Protein AF-A0A6N8CRX3-F1 (afdb_monomer_lite)

Structure (mmCIF, N/CA/C/O backbone):
data_AF-A0A6N8CRX3-F1
#
_entry.id   AF-A0A6N8CRX3-F1
#
loop_
_atom_site.group_PDB
_atom_site.id
_atom_site.type_symbol
_atom_site.label_atom_id
_atom_site.label_alt_id
_atom_site.label_comp_id
_atom_site.label_asym_id
_atom_site.label_entity_id
_atom_site.label_seq_id
_atom_site.pdbx_PDB_ins_code
_atom_site.Cartn_x
_atom_site.Cartn_y
_atom_site.Cartn_z
_atom_site.occupancy
_atom_site.B_iso_or_equiv
_atom_site.auth_seq_id
_atom_site.auth_comp_id
_atom_site.auth_asym_id
_atom_site.auth_atom_id
_atom_site.pdbx_PDB_model_num
ATOM 1 N N . MET A 1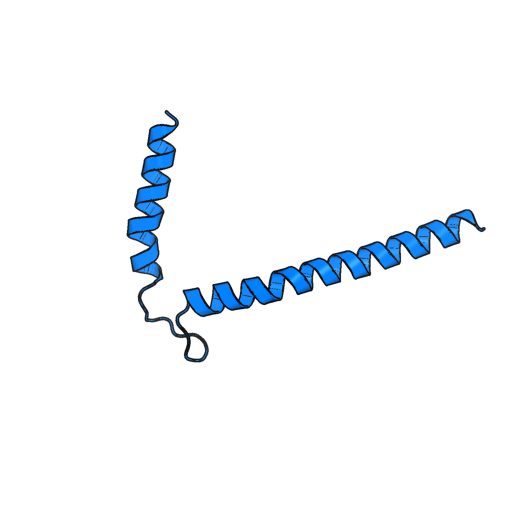 1 ? 7.077 21.637 19.787 1.00 66.81 1 MET A N 1
ATOM 2 C CA . MET A 1 1 ? 6.278 21.663 18.540 1.00 66.81 1 MET A CA 1
ATOM 3 C C . MET A 1 1 ? 6.244 20.311 17.816 1.00 66.81 1 MET A C 1
ATOM 5 O O . MET A 1 1 ? 5.147 19.845 17.553 1.00 66.81 1 MET A O 1
ATOM 9 N N . GLN A 1 2 ? 7.370 19.619 17.573 1.00 82.56 2 GLN A N 1
ATOM 10 C CA . GLN A 1 2 ? 7.380 18.290 16.908 1.00 82.56 2 GLN A CA 1
ATOM 11 C C . GLN A 1 2 ? 6.528 17.205 17.595 1.00 82.56 2 GLN A C 1
ATOM 13 O O . GLN A 1 2 ? 5.890 16.405 16.918 1.00 82.56 2 GLN A O 1
ATOM 18 N N . TRP A 1 3 ? 6.459 17.209 18.928 1.00 87.88 3 TRP A N 1
ATOM 19 C CA . TRP A 1 3 ? 5.683 16.229 19.698 1.00 87.88 3 TRP A CA 1
ATOM 20 C C . TRP A 1 3 ? 4.179 16.250 19.401 1.00 87.88 3 TRP A C 1
ATOM 22 O O . TRP A 1 3 ? 3.538 15.208 19.447 1.00 87.88 3 TRP A O 1
ATOM 32 N N . ILE A 1 4 ? 3.624 17.409 19.033 1.00 89.88 4 ILE A N 1
ATOM 33 C CA . ILE A 1 4 ? 2.195 17.554 18.713 1.00 89.88 4 ILE A CA 1
ATOM 34 C C . ILE A 1 4 ? 1.866 16.820 17.410 1.00 89.88 4 ILE A C 1
ATOM 36 O O . ILE A 1 4 ? 0.847 16.144 17.321 1.00 89.88 4 ILE A O 1
ATOM 40 N N . ILE A 1 5 ? 2.761 16.902 16.423 1.00 89.06 5 ILE A N 1
ATOM 41 C CA . ILE A 1 5 ? 2.604 16.237 15.124 1.00 89.06 5 ILE A CA 1
ATOM 42 C C . ILE A 1 5 ? 2.670 14.716 15.301 1.00 89.06 5 ILE A C 1
ATOM 44 O O . ILE A 1 5 ? 1.843 13.994 14.749 1.00 89.06 5 ILE A O 1
ATOM 48 N N . LEU A 1 6 ? 3.612 14.235 16.121 1.00 89.81 6 LEU A N 1
ATOM 49 C CA . LEU A 1 6 ? 3.725 12.816 16.473 1.00 89.81 6 LEU A CA 1
ATOM 50 C C . LEU A 1 6 ? 2.458 12.307 17.166 1.00 89.81 6 LEU A C 1
ATOM 52 O O . LEU A 1 6 ? 1.942 11.252 16.803 1.00 89.81 6 LEU A O 1
ATOM 56 N N . LEU A 1 7 ? 1.924 13.075 18.117 1.00 89.88 7 LEU A N 1
ATOM 57 C CA . LEU A 1 7 ? 0.703 12.711 18.830 1.00 89.88 7 LEU A CA 1
ATOM 58 C C . LEU A 1 7 ? -0.502 12.644 17.880 1.00 89.88 7 LEU A C 1
ATOM 60 O O . LEU A 1 7 ? -1.272 11.689 17.935 1.00 89.88 7 LEU A O 1
ATOM 64 N N . ILE A 1 8 ? -0.624 13.613 16.966 1.00 88.25 8 ILE A N 1
ATOM 65 C CA . ILE A 1 8 ? -1.660 13.631 15.926 1.00 88.25 8 ILE A CA 1
ATOM 66 C C . ILE A 1 8 ? -1.566 12.397 15.032 1.00 88.25 8 ILE A C 1
ATOM 68 O O . ILE A 1 8 ? -2.579 11.738 14.817 1.00 88.25 8 ILE A O 1
ATOM 72 N N . ILE A 1 9 ? -0.365 12.037 14.572 1.00 88.19 9 ILE A N 1
ATOM 73 C CA . ILE A 1 9 ? -0.142 10.862 13.721 1.00 88.19 9 ILE A CA 1
ATOM 74 C C . ILE A 1 9 ? -0.536 9.576 14.446 1.00 88.19 9 ILE A C 1
ATOM 76 O O . ILE A 1 9 ? -1.202 8.724 13.857 1.00 88.19 9 ILE A O 1
ATOM 80 N N . ILE A 1 10 ? -0.160 9.438 15.719 1.00 87.44 10 ILE A N 1
ATOM 81 C CA . ILE A 1 10 ? -0.480 8.255 16.525 1.00 87.44 10 ILE A CA 1
ATOM 82 C C . ILE A 1 10 ? -1.989 8.156 16.760 1.00 87.44 10 ILE A C 1
ATOM 84 O O . ILE A 1 10 ? -2.561 7.087 16.562 1.00 87.44 10 ILE A O 1
ATOM 88 N N . ILE A 1 11 ? -2.652 9.257 17.124 1.00 86.06 11 ILE A N 1
ATOM 89 C CA . ILE A 1 11 ? -4.102 9.279 17.366 1.00 86.06 11 ILE A CA 1
ATOM 90 C C . ILE A 1 11 ? -4.873 8.986 16.078 1.00 86.06 11 ILE A C 1
ATOM 92 O O . ILE A 1 11 ? -5.822 8.203 16.100 1.00 86.06 11 ILE A O 1
ATOM 96 N N . MET A 1 12 ? -4.453 9.558 14.946 1.00 79.12 12 MET A N 1
ATOM 97 C CA . MET A 1 12 ? -5.055 9.250 13.650 1.00 79.12 12 MET A CA 1
ATOM 98 C C . MET A 1 12 ? -4.870 7.776 13.303 1.00 79.12 12 MET A C 1
ATOM 100 O O . MET A 1 12 ? -5.831 7.126 12.913 1.00 79.12 12 MET A O 1
ATOM 104 N N . ASN A 1 13 ? -3.678 7.212 13.502 1.00 77.81 13 ASN A N 1
ATOM 105 C CA . ASN A 1 13 ? -3.469 5.798 13.216 1.00 77.81 13 ASN A CA 1
ATOM 106 C C . ASN A 1 13 ? -4.296 4.904 14.148 1.00 77.81 13 ASN A C 1
ATOM 108 O O . ASN A 1 13 ? -4.994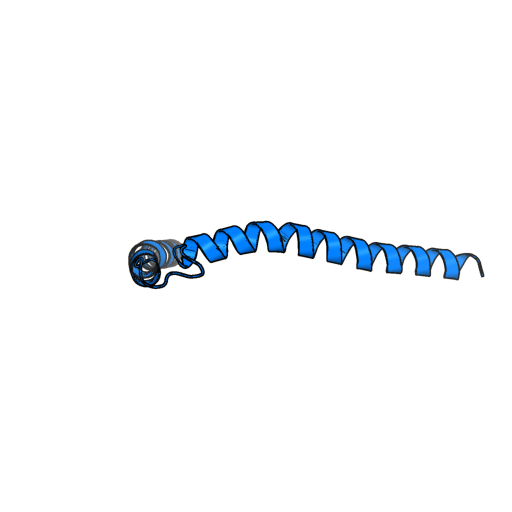 4.027 13.669 1.00 77.81 13 ASN A O 1
ATOM 112 N N . ILE A 1 14 ? -4.301 5.142 15.458 1.00 77.69 14 ILE A N 1
ATOM 113 C CA . ILE A 1 14 ? -5.003 4.277 16.418 1.00 77.69 14 ILE A CA 1
ATOM 114 C C . ILE A 1 14 ? -6.525 4.450 16.360 1.00 77.69 14 ILE A C 1
ATOM 116 O O . ILE A 1 14 ? -7.242 3.484 16.584 1.00 77.69 14 ILE A O 1
ATOM 120 N N . GLY A 1 15 ? -7.041 5.647 16.083 1.00 70.62 15 GLY A N 1
ATOM 121 C CA . GLY A 1 15 ? -8.482 5.908 16.038 1.00 70.62 15 GLY A CA 1
ATOM 122 C C . GLY A 1 15 ? -9.097 5.677 14.659 1.00 70.62 15 GLY A C 1
ATOM 123 O O . GLY A 1 15 ? -10.168 5.081 14.544 1.00 70.62 15 GLY A O 1
ATOM 124 N N . VAL A 1 16 ? -8.414 6.125 13.601 1.00 67.94 16 VAL A N 1
ATOM 125 C CA . VAL A 1 1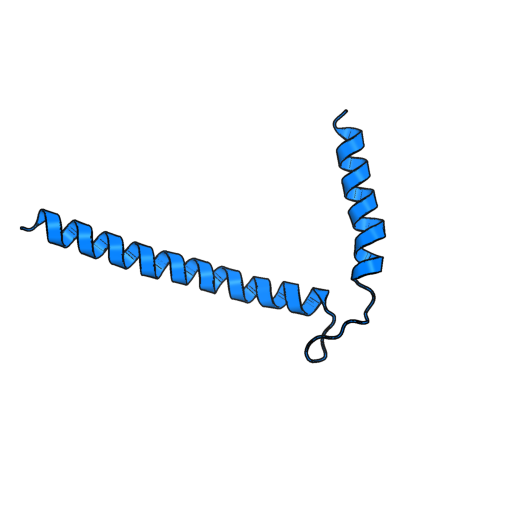6 ? -8.938 6.072 12.230 1.00 67.94 16 VAL A CA 1
ATOM 126 C C . VAL A 1 16 ? -8.674 4.715 11.586 1.00 67.94 16 VAL A C 1
ATOM 128 O O . VAL A 1 16 ? -9.580 4.228 10.909 1.00 67.94 16 VAL A O 1
ATOM 131 N N . LEU A 1 17 ? -7.527 4.046 11.829 1.00 67.44 17 LEU A N 1
ATOM 132 C CA . LEU A 1 17 ? -7.326 2.696 11.270 1.00 67.44 17 LEU A CA 1
ATOM 133 C C . LEU A 1 17 ? -8.442 1.746 11.686 1.00 67.44 17 LEU A C 1
ATOM 135 O O . LEU A 1 17 ? -9.040 1.197 10.780 1.00 67.44 17 LEU A O 1
ATOM 139 N N . PRO A 1 18 ? -8.781 1.515 12.966 1.00 64.19 18 PRO A N 1
ATOM 140 C CA . PRO A 1 18 ? -9.834 0.559 13.305 1.00 64.19 18 PRO A CA 1
ATOM 141 C C . PRO A 1 18 ? -11.231 0.991 12.841 1.00 64.19 18 PRO A C 1
ATOM 143 O O . PRO A 1 18 ? -12.087 0.128 12.665 1.00 64.19 18 PRO A O 1
ATOM 146 N N . LEU A 1 19 ? -11.480 2.287 12.598 1.00 63.81 19 LEU A N 1
ATOM 147 C CA . LEU A 1 19 ? -12.741 2.749 12.004 1.00 63.81 19 LEU A CA 1
ATOM 148 C C . LEU A 1 19 ? -12.851 2.383 10.517 1.00 63.81 19 LEU A C 1
ATOM 150 O O . LEU A 1 19 ? -13.914 1.958 10.073 1.00 63.81 19 LEU A O 1
ATOM 154 N N . VAL A 1 20 ? -11.762 2.532 9.761 1.00 64.19 20 VAL A N 1
ATOM 155 C CA . VAL A 1 20 ? -11.704 2.208 8.322 1.00 64.19 20 VAL A CA 1
ATOM 156 C C . VAL A 1 20 ? -11.439 0.714 8.094 1.00 64.19 20 VAL A C 1
ATOM 158 O O . VAL A 1 20 ? -11.931 0.120 7.142 1.00 64.19 20 VAL A O 1
ATOM 161 N N . ASN A 1 21 ? -10.709 0.083 9.010 1.00 63.81 21 ASN A N 1
ATOM 162 C CA . ASN A 1 21 ? -10.386 -1.341 9.057 1.00 63.81 21 ASN A CA 1
ATOM 163 C C . ASN A 1 21 ? -11.494 -2.170 9.727 1.00 63.81 21 ASN A C 1
ATOM 165 O O . ASN A 1 21 ? -11.270 -3.322 10.102 1.00 63.81 21 ASN A O 1
ATOM 169 N N . ARG A 1 22 ? -12.706 -1.618 9.895 1.00 67.12 22 ARG A N 1
ATOM 170 C CA . ARG A 1 22 ? -13.863 -2.461 10.200 1.00 67.12 22 ARG A CA 1
ATOM 171 C C . ARG A 1 22 ? -14.053 -3.410 9.021 1.00 67.12 22 ARG A C 1
ATOM 173 O O . ARG A 1 22 ? -14.152 -2.971 7.885 1.00 67.12 22 ARG A O 1
ATOM 180 N N . VAL A 1 23 ? -14.119 -4.705 9.321 1.00 60.12 23 VAL A N 1
ATOM 181 C CA . VAL A 1 23 ? -14.137 -5.876 8.413 1.00 60.12 23 VAL A CA 1
ATOM 182 C C . VAL A 1 23 ? -15.171 -5.798 7.261 1.00 60.12 23 VAL A C 1
ATOM 184 O O . VAL A 1 23 ? -15.139 -6.598 6.333 1.00 60.12 23 VAL A O 1
ATOM 187 N N . HIS A 1 24 ? -16.067 -4.811 7.286 1.00 58.50 24 HIS A N 1
ATOM 188 C CA . HIS A 1 24 ? -17.142 -4.560 6.330 1.00 58.50 24 HIS A CA 1
ATOM 189 C C . HIS A 1 24 ? -16.823 -3.376 5.399 1.00 58.50 24 HIS A C 1
ATOM 191 O O . HIS A 1 24 ? -17.577 -2.405 5.337 1.00 58.50 24 HIS A O 1
ATOM 197 N N . PRO A 1 25 ? -15.710 -3.442 4.660 1.00 67.75 25 PRO A N 1
ATOM 198 C CA . PRO A 1 25 ? -15.894 -3.851 3.272 1.00 67.75 25 PRO A CA 1
ATOM 199 C C . PRO A 1 25 ? -15.034 -5.062 2.925 1.00 67.75 25 PRO A C 1
ATOM 201 O O . PRO A 1 25 ? -13.820 -5.075 3.131 1.00 67.75 25 PRO A O 1
ATOM 204 N N . ILE A 1 26 ? -15.676 -6.066 2.337 1.00 70.69 26 ILE A N 1
ATOM 205 C CA . ILE A 1 26 ? -15.011 -7.242 1.791 1.00 70.69 26 ILE A CA 1
ATOM 206 C C . ILE A 1 26 ? -14.866 -7.028 0.280 1.00 70.69 26 ILE A C 1
ATOM 208 O O . ILE A 1 26 ? -15.865 -6.861 -0.417 1.00 70.69 26 ILE A O 1
ATOM 212 N N . ILE A 1 27 ? -13.635 -7.042 -0.230 1.00 78.69 27 ILE A N 1
ATOM 213 C CA . ILE A 1 27 ? -13.324 -7.036 -1.665 1.00 78.69 27 ILE A CA 1
ATOM 214 C C . ILE A 1 27 ? -12.892 -8.454 -2.050 1.00 78.69 27 ILE A C 1
ATOM 216 O O . ILE A 1 27 ? -11.889 -8.951 -1.544 1.00 78.69 27 ILE A O 1
ATOM 220 N N . ILE A 1 28 ? -13.646 -9.115 -2.940 1.00 78.12 28 ILE A N 1
ATOM 221 C CA . ILE A 1 28 ? -13.328 -10.461 -3.474 1.00 78.12 28 ILE A CA 1
ATOM 222 C C . ILE A 1 28 ? -13.113 -11.492 -2.337 1.00 78.12 28 ILE A C 1
ATOM 224 O O . ILE A 1 28 ? -12.198 -12.305 -2.353 1.00 78.12 28 ILE A O 1
ATOM 228 N N . GLY A 1 29 ? -13.934 -11.432 -1.286 1.00 79.44 29 GLY A N 1
ATOM 229 C CA . GLY A 1 29 ? -13.815 -12.334 -0.131 1.00 79.44 29 GLY A CA 1
ATOM 230 C C . GLY A 1 29 ? -12.707 -11.981 0.875 1.00 79.44 29 GLY A C 1
ATOM 231 O O . GLY A 1 29 ? -12.575 -12.680 1.875 1.00 79.44 29 GLY A O 1
ATOM 232 N N . MET A 1 30 ? -11.949 -10.896 0.668 1.00 78.94 30 MET A N 1
ATOM 233 C CA . MET A 1 30 ? -10.891 -10.432 1.577 1.00 78.94 30 MET A CA 1
ATOM 234 C C . MET A 1 30 ? -11.219 -9.0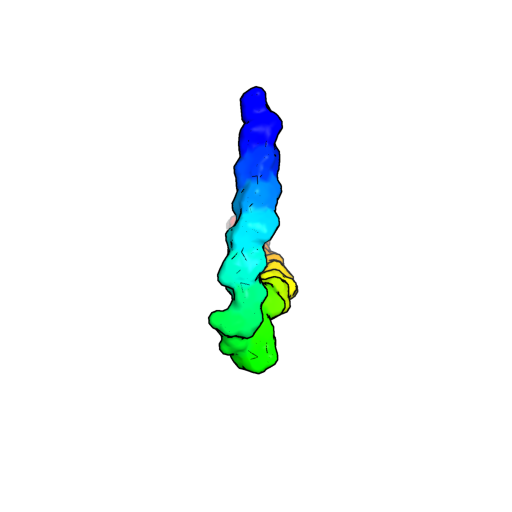73 2.221 1.00 78.94 30 MET A C 1
ATOM 236 O O . MET A 1 30 ? -11.881 -8.249 1.588 1.00 78.94 30 MET A O 1
ATOM 240 N N . PRO A 1 31 ? -10.741 -8.783 3.449 1.00 79.50 31 PRO A N 1
ATOM 241 C CA . PRO A 1 31 ? -10.885 -7.461 4.060 1.00 79.50 31 PRO A CA 1
ATOM 242 C C . PRO A 1 31 ? -10.269 -6.358 3.186 1.00 79.50 31 PRO A C 1
ATOM 244 O O . PRO A 1 31 ? -9.188 -6.546 2.624 1.00 79.50 31 PRO A O 1
ATOM 247 N N . PHE A 1 32 ? -10.917 -5.193 3.119 1.00 77.88 32 PHE A N 1
ATOM 248 C CA . PHE A 1 32 ? -10.507 -4.041 2.302 1.00 77.88 32 PHE A CA 1
ATOM 249 C C . PHE A 1 32 ? -9.009 -3.701 2.401 1.00 77.88 32 PHE A C 1
ATOM 251 O O . PHE A 1 32 ? -8.317 -3.594 1.389 1.00 77.88 32 PHE A O 1
ATOM 258 N N . PHE A 1 33 ? -8.492 -3.582 3.627 1.00 79.50 33 PHE A N 1
ATOM 259 C CA . PHE A 1 33 ? -7.085 -3.259 3.867 1.00 79.50 33 PHE A CA 1
ATOM 260 C C . PHE A 1 33 ? -6.143 -4.340 3.331 1.00 79.50 33 PHE A C 1
ATOM 262 O O . PHE A 1 33 ? -5.130 -4.025 2.710 1.00 79.50 33 PHE A O 1
ATOM 269 N N . LEU A 1 34 ? -6.493 -5.614 3.533 1.00 81.12 34 LEU A N 1
ATOM 270 C CA . LEU A 1 34 ? -5.686 -6.745 3.081 1.00 81.12 34 LEU A CA 1
ATOM 271 C C . LEU A 1 34 ? -5.587 -6.779 1.552 1.00 81.12 34 LEU A C 1
ATOM 273 O O . LEU A 1 34 ? -4.498 -6.965 1.011 1.00 81.12 34 LEU A O 1
ATOM 277 N N . PHE A 1 35 ? -6.706 -6.538 0.864 1.00 84.94 35 PHE A N 1
ATOM 278 C CA . PHE A 1 35 ? -6.738 -6.437 -0.594 1.00 84.94 35 PHE A CA 1
ATOM 279 C C . PHE A 1 35 ? -5.783 -5.350 -1.103 1.00 84.94 35 PHE A C 1
ATOM 281 O O . PHE A 1 35 ? -4.991 -5.596 -2.012 1.00 84.94 35 PHE A O 1
ATOM 288 N N . TRP A 1 36 ? -5.811 -4.165 -0.490 1.00 82.44 36 TRP A N 1
ATOM 289 C CA . TRP A 1 36 ? -4.972 -3.048 -0.922 1.00 82.44 36 TRP A CA 1
ATOM 290 C C . TRP A 1 36 ? -3.479 -3.280 -0.652 1.00 82.44 36 TRP A C 1
ATOM 292 O O . TRP A 1 36 ? -2.637 -2.941 -1.487 1.00 82.44 36 TRP A O 1
ATOM 302 N N . TYR A 1 37 ? -3.134 -3.919 0.471 1.00 87.12 37 TYR A N 1
ATOM 303 C CA . TYR A 1 37 ? -1.760 -4.351 0.754 1.00 87.12 37 TYR A CA 1
ATOM 304 C C . TYR A 1 37 ? -1.246 -5.348 -0.288 1.00 87.12 37 TYR A C 1
ATOM 306 O O . TYR A 1 37 ? -0.147 -5.173 -0.820 1.00 87.12 37 TYR A O 1
ATOM 314 N N . LEU A 1 38 ? -2.052 -6.360 -0.619 1.00 89.75 38 LEU A N 1
ATOM 315 C CA . LEU A 1 38 ? -1.690 -7.352 -1.629 1.00 89.75 38 LEU A CA 1
ATOM 316 C C . LEU A 1 38 ? -1.535 -6.706 -3.013 1.00 89.75 38 LEU A C 1
ATOM 318 O O . LEU A 1 38 ? -0.559 -6.965 -3.716 1.00 89.75 38 LEU A O 1
ATOM 322 N N . LEU A 1 39 ? -2.454 -5.806 -3.375 1.00 91.06 39 LEU A N 1
ATOM 323 C CA . LEU A 1 39 ? -2.372 -5.036 -4.611 1.00 91.06 39 LEU A CA 1
ATOM 324 C C . LEU A 1 39 ? -1.067 -4.232 -4.675 1.00 91.06 39 LEU A C 1
ATOM 326 O O . LEU A 1 39 ? -0.377 -4.265 -5.688 1.00 91.06 39 LEU A O 1
ATOM 330 N N . SER A 1 40 ? -0.680 -3.573 -3.583 1.00 92.00 40 SER A N 1
ATOM 331 C CA . SER A 1 40 ? 0.557 -2.781 -3.501 1.00 92.00 40 SER A CA 1
ATOM 332 C C . SER A 1 40 ? 1.816 -3.625 -3.751 1.00 92.00 40 SER A C 1
ATOM 334 O O . SER A 1 40 ? 2.758 -3.175 -4.416 1.00 92.00 40 SER A O 1
ATOM 336 N N . MET A 1 41 ? 1.812 -4.872 -3.271 1.00 94.81 41 MET A N 1
ATOM 337 C CA . MET A 1 41 ? 2.896 -5.836 -3.482 1.00 94.81 41 MET A CA 1
ATOM 338 C C . MET A 1 41 ? 3.064 -6.209 -4.961 1.00 94.81 41 MET A C 1
ATOM 340 O O . MET A 1 41 ? 4.180 -6.470 -5.399 1.00 94.81 41 MET A O 1
ATOM 344 N N . ILE A 1 42 ? 1.978 -6.181 -5.737 1.00 96.06 42 ILE A N 1
ATOM 345 C 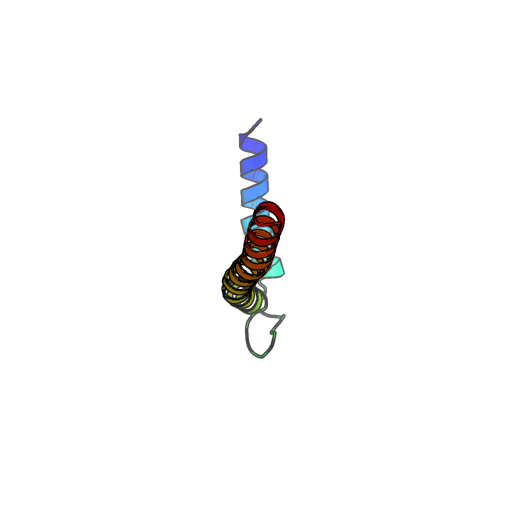CA . ILE A 1 42 ? 1.974 -6.434 -7.185 1.00 96.06 42 ILE A CA 1
ATOM 346 C C . ILE A 1 42 ? 2.281 -5.148 -7.971 1.00 96.06 42 ILE A C 1
ATOM 348 O O . ILE A 1 42 ? 3.034 -5.168 -8.943 1.00 96.06 42 ILE A O 1
ATOM 352 N N . VAL A 1 43 ? 1.747 -4.006 -7.536 1.00 96.31 43 VAL A N 1
ATOM 353 C CA . VAL A 1 43 ? 1.943 -2.698 -8.181 1.00 96.31 43 VAL A CA 1
ATOM 354 C C . VAL A 1 43 ? 3.419 -2.295 -8.193 1.00 96.31 43 VAL A C 1
ATOM 356 O O . VAL A 1 43 ? 3.907 -1.815 -9.211 1.00 96.31 43 VAL A O 1
ATOM 359 N N . THR A 1 44 ? 4.154 -2.529 -7.104 1.00 95.06 44 THR A N 1
ATOM 360 C CA . THR A 1 44 ? 5.576 -2.152 -6.982 1.00 95.06 44 THR A CA 1
ATOM 361 C C . THR A 1 44 ? 6.472 -2.778 -8.065 1.00 95.06 44 THR A C 1
ATOM 363 O O . THR A 1 44 ? 7.138 -2.029 -8.787 1.00 95.06 44 THR A O 1
ATOM 366 N N . PRO A 1 45 ? 6.502 -4.114 -8.246 1.00 95.81 45 PRO A N 1
ATOM 367 C CA . PRO A 1 45 ? 7.292 -4.725 -9.308 1.00 95.81 45 PRO A CA 1
ATOM 368 C C . PRO A 1 45 ? 6.770 -4.367 -10.702 1.00 95.81 45 PRO A C 1
ATOM 370 O O . PRO A 1 45 ? 7.586 -4.192 -11.603 1.00 95.81 45 PRO A O 1
ATOM 373 N N . ILE A 1 46 ? 5.456 -4.183 -10.896 1.00 97.00 46 ILE A N 1
ATOM 374 C CA . ILE A 1 46 ? 4.904 -3.735 -12.187 1.00 97.00 46 ILE A CA 1
ATOM 375 C C . ILE A 1 46 ? 5.424 -2.343 -12.549 1.00 97.00 46 ILE A C 1
ATOM 377 O O . ILE A 1 46 ? 5.888 -2.141 -13.669 1.00 97.00 46 ILE A O 1
ATOM 381 N N . LEU A 1 47 ? 5.387 -1.391 -11.614 1.00 96.19 47 LEU A N 1
ATOM 382 C CA . LEU A 1 47 ? 5.928 -0.047 -11.829 1.00 96.19 47 LEU A CA 1
ATOM 383 C C . LEU A 1 47 ? 7.435 -0.091 -12.074 1.00 96.19 47 LEU A C 1
ATOM 385 O O . LEU A 1 47 ? 7.923 0.570 -12.987 1.00 96.19 47 LEU A O 1
ATOM 389 N N . SER A 1 48 ? 8.172 -0.885 -11.294 1.00 95.56 48 SER A N 1
ATOM 390 C CA . SER A 1 48 ? 9.616 -1.055 -11.477 1.00 95.56 48 SER A CA 1
ATOM 391 C C . SER A 1 48 ? 9.943 -1.602 -12.870 1.00 95.56 48 SER A C 1
ATOM 393 O O . SER A 1 48 ? 10.793 -1.056 -13.578 1.00 95.56 48 SER A O 1
ATOM 395 N N . TRP A 1 49 ? 9.199 -2.614 -13.312 1.00 96.12 49 TRP A N 1
ATOM 396 C CA . TRP A 1 49 ? 9.329 -3.176 -14.649 1.00 96.12 49 TRP A CA 1
ATOM 397 C C . TRP A 1 49 ? 8.952 -2.168 -15.738 1.00 96.12 49 TRP A C 1
ATOM 399 O O . TRP A 1 49 ? 9.661 -2.037 -16.734 1.00 96.12 49 TRP A O 1
ATOM 409 N N . TRP A 1 50 ? 7.888 -1.395 -15.537 1.00 96.31 50 TRP A N 1
ATOM 410 C CA . TRP A 1 50 ? 7.471 -0.348 -16.466 1.00 96.31 50 TRP A CA 1
ATOM 411 C C . TRP A 1 50 ? 8.567 0.707 -16.650 1.00 96.31 50 TRP A C 1
ATOM 413 O O . TRP A 1 50 ? 8.917 1.060 -17.781 1.00 96.31 50 TRP A O 1
ATOM 423 N N . ILE A 1 51 ? 9.147 1.186 -15.546 1.00 95.25 51 ILE A N 1
ATOM 424 C CA . ILE A 1 51 ? 10.260 2.142 -15.559 1.00 95.25 51 ILE A CA 1
ATOM 425 C C . ILE A 1 51 ? 11.457 1.543 -16.296 1.00 95.25 51 ILE A C 1
ATOM 427 O O . ILE A 1 51 ? 12.047 2.214 -17.144 1.00 95.25 51 ILE A O 1
ATOM 431 N N . TYR A 1 52 ? 11.781 0.277 -16.032 1.00 94.25 52 TYR A N 1
ATOM 432 C CA . TYR A 1 52 ? 12.856 -0.428 -16.722 1.00 94.25 52 TYR A CA 1
ATOM 433 C C . TYR A 1 52 ? 12.629 -0.486 -18.241 1.00 94.25 52 TYR A C 1
ATOM 435 O O . TYR A 1 52 ? 13.526 -0.152 -19.017 1.00 94.25 52 TYR A O 1
ATOM 443 N N . VAL A 1 53 ? 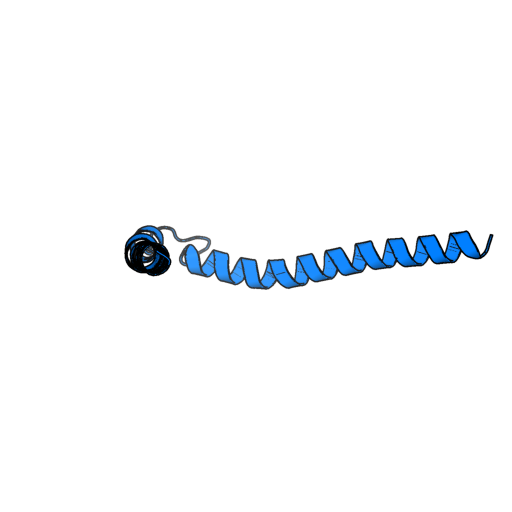11.420 -0.835 -18.687 1.00 92.94 53 VAL A N 1
ATOM 444 C CA . VAL A 1 53 ? 11.079 -0.918 -20.116 1.00 92.94 53 VAL A CA 1
ATOM 445 C C . VAL A 1 53 ? 11.164 0.452 -20.798 1.00 92.94 53 VAL A C 1
ATOM 447 O O . VAL A 1 53 ? 11.708 0.553 -21.902 1.00 92.94 53 VAL A O 1
ATOM 450 N N . ILE A 1 54 ? 10.666 1.514 -20.157 1.00 92.38 54 ILE A N 1
ATOM 451 C CA . ILE A 1 54 ? 10.775 2.883 -20.689 1.00 92.38 54 ILE A CA 1
ATOM 452 C C . ILE A 1 54 ? 12.239 3.331 -20.743 1.00 92.38 54 ILE A C 1
ATOM 454 O O . ILE A 1 54 ? 12.687 3.842 -21.773 1.00 92.38 54 ILE A O 1
ATOM 458 N N . GLY A 1 55 ? 12.994 3.119 -19.663 1.00 88.06 55 GLY A N 1
ATOM 459 C CA . GLY A 1 55 ? 14.407 3.484 -19.578 1.00 88.06 55 GLY A CA 1
ATOM 460 C C . GLY A 1 55 ? 15.249 2.784 -20.644 1.00 88.06 55 GLY A C 1
ATOM 461 O O . GLY A 1 55 ? 16.035 3.437 -21.332 1.00 88.06 55 GLY A O 1
ATOM 462 N N . LYS A 1 56 ? 15.012 1.485 -20.871 1.00 87.06 56 LYS A N 1
ATOM 463 C CA . LYS A 1 56 ? 15.680 0.711 -21.927 1.00 87.06 56 LYS A CA 1
ATOM 464 C C . LYS A 1 56 ? 15.444 1.310 -23.315 1.00 87.06 56 LYS A C 1
ATOM 466 O O . LYS A 1 56 ? 16.387 1.440 -24.091 1.00 87.06 56 LYS A O 1
ATOM 471 N N . LYS A 1 57 ? 14.205 1.715 -23.628 1.00 78.44 57 LYS A N 1
ATOM 472 C CA . LYS A 1 57 ? 13.887 2.358 -24.916 1.00 78.44 57 LYS A CA 1
ATOM 473 C C . LYS A 1 57 ? 14.612 3.690 -25.098 1.00 78.44 57 LYS A C 1
ATOM 475 O O . LYS A 1 57 ? 14.971 4.020 -26.223 1.00 78.44 57 LYS A O 1
ATOM 480 N N . LYS A 1 58 ? 14.817 4.451 -24.019 1.00 78.94 58 LYS A N 1
ATOM 481 C CA . LYS A 1 58 ? 15.555 5.717 -24.073 1.00 78.94 58 LYS A CA 1
ATOM 482 C C . LYS A 1 58 ? 17.048 5.484 -24.328 1.00 78.94 58 LYS A C 1
ATOM 484 O O . LYS A 1 58 ? 17.605 6.128 -25.207 1.00 78.94 58 LYS A O 1
ATOM 489 N N . HIS A 1 59 ? 17.652 4.517 -23.634 1.00 76.19 59 HIS A N 1
ATOM 490 C CA . HIS A 1 59 ? 19.059 4.151 -23.821 1.00 76.19 59 HIS A CA 1
ATOM 491 C C . HIS A 1 59 ? 19.359 3.670 -25.254 1.00 76.19 59 HIS A C 1
ATOM 493 O O . HIS A 1 59 ? 20.296 4.158 -25.875 1.00 76.19 59 HIS A O 1
ATOM 499 N N . ASP A 1 60 ? 18.530 2.783 -25.825 1.00 73.12 60 ASP A N 1
ATOM 500 C CA . ASP A 1 60 ? 18.701 2.319 -27.220 1.00 73.12 60 ASP A CA 1
ATOM 501 C C . ASP A 1 60 ? 18.590 3.466 -28.250 1.00 73.12 60 ASP A C 1
ATOM 503 O O . ASP A 1 60 ? 19.209 3.420 -29.314 1.00 73.12 60 ASP A O 1
ATOM 507 N N . ARG A 1 61 ? 17.791 4.503 -27.959 1.00 73.56 61 ARG A N 1
ATOM 508 C CA . ARG A 1 61 ? 17.589 5.660 -28.850 1.00 73.56 61 ARG A CA 1
ATOM 509 C C . ARG A 1 61 ? 18.772 6.630 -28.838 1.00 73.56 61 ARG A C 1
ATOM 511 O O . ARG A 1 61 ? 19.109 7.137 -29.907 1.00 73.56 61 ARG A O 1
ATOM 518 N N . ASP A 1 62 ? 19.385 6.869 -27.678 1.00 74.75 62 ASP A N 1
ATOM 519 C CA . ASP A 1 62 ? 20.590 7.710 -27.573 1.00 74.75 62 ASP A CA 1
ATOM 520 C C . ASP A 1 62 ? 21.776 7.057 -28.296 1.00 74.75 62 ASP A C 1
ATOM 522 O O . ASP A 1 62 ? 22.396 7.689 -29.147 1.00 74.75 62 ASP A O 1
ATOM 526 N N . VAL A 1 63 ? 22.018 5.757 -28.079 1.00 74.00 63 VAL A N 1
ATOM 527 C CA . VAL A 1 63 ? 23.125 5.029 -28.735 1.00 74.00 63 VAL A CA 1
ATOM 528 C C . VAL A 1 63 ? 23.009 5.060 -30.267 1.00 74.00 63 VAL A C 1
ATOM 530 O O . VAL A 1 63 ? 23.999 5.247 -30.966 1.00 74.00 63 VAL A O 1
ATOM 533 N N . ARG A 1 64 ? 21.794 4.932 -30.816 1.00 68.44 64 ARG A N 1
ATOM 534 C CA . ARG A 1 64 ? 21.552 5.001 -32.272 1.00 68.44 64 ARG A CA 1
ATOM 535 C C . ARG A 1 64 ? 21.737 6.414 -32.855 1.00 68.44 64 ARG A C 1
ATOM 537 O O . ARG A 1 64 ? 21.885 6.532 -34.069 1.00 68.44 64 ARG A O 1
ATOM 544 N N . SER A 1 65 ? 21.665 7.460 -32.032 1.00 70.56 65 SER A N 1
ATOM 545 C CA . SER A 1 65 ? 21.795 8.858 -32.474 1.00 70.56 65 SER A CA 1
ATOM 546 C C . SER A 1 65 ? 23.254 9.320 -32.525 1.00 70.56 65 SER A C 1
ATOM 548 O O . SER A 1 65 ? 23.577 10.132 -33.377 1.00 70.56 65 SER A O 1
ATOM 550 N N . GLU A 1 66 ? 24.121 8.766 -31.674 1.00 70.44 66 GLU A N 1
ATOM 551 C CA . GLU A 1 66 ? 25.573 9.036 -31.655 1.00 70.44 66 GLU A CA 1
ATOM 552 C C . GLU A 1 66 ? 26.344 8.277 -32.757 1.00 70.44 66 GLU A C 1
ATOM 554 O O . GLU A 1 66 ? 27.442 8.666 -33.138 1.00 70.44 66 GLU A O 1
ATOM 559 N N . GLU A 1 67 ? 25.786 7.177 -33.279 1.00 65.94 67 GLU A N 1
ATOM 560 C CA . GLU A 1 67 ? 26.397 6.376 -34.357 1.00 65.94 67 GLU A CA 1
ATOM 561 C C . GLU A 1 67 ? 26.133 6.945 -35.771 1.00 65.94 67 GLU A C 1
ATOM 563 O O . GLU A 1 67 ? 26.670 6.429 -36.752 1.00 65.94 67 GLU A O 1
ATOM 568 N N . LYS A 1 68 ? 25.283 7.972 -35.903 1.00 51.72 68 LYS A N 1
ATOM 569 C CA . LYS A 1 68 ? 24.926 8.615 -37.179 1.00 51.72 68 LYS A CA 1
ATOM 570 C C . LYS A 1 68 ? 25.602 9.966 -37.346 1.00 51.72 68 LYS A C 1
ATOM 572 O O . LYS A 1 68 ? 25.984 10.247 -38.503 1.00 51.72 68 LYS A O 1
#

pLDDT: mean 80.77, std 11.4, range [51.72, 97.0]

InterPro domains:
  IPR021741 Protein of unknown function DUF3311 [PF11755] (5-53)

Foldseek 3Di:
DVVVVVVVVVCCCVPVCCVQQVQPPDDPNHRPVVVVVVVVVVVVVVVVVVCVVVVVVVVVVVVVVVVD

Secondary structure (DSSP, 8-state):
-HHHHHHHHHHHHHHHHHHH-SS--EETTEEHHHHHHHHHHHHHHHHHHHHHHHHHHHHHHHHHHHT-

Organism: NCBI:txid2599694

Sequence (68 aa):
MQWIILLIIIIMNIGVLPLVNRVHPIIIGMPFFLFWYLLSMIVTPILSWWIYVIGKKKHDRDVRSEEK

Radius of gyration: 21.65 Å; chains: 1; bounding box: 44×34×57 Å